Protein AF-A0A661FVZ6-F1 (afdb_monomer_lite)

pLDDT: mean 86.37, std 11.72, range [41.84, 95.62]

Secondary structure (DSSP, 8-state):
-PPP----S-EEPP-TTTSSHHHHHHHHHH-TTSEE------HHHHHHS-HHHH-

Foldseek 3Di:
DDDPDPDQPAEDDADPPQLDPVNVVVVCVVPVRYHRDYHDDDPVCCVPHDVVVVD

Structure (mmCIF, N/CA/C/O backbone):
data_AF-A0A661FVZ6-F1
#
_entry.id   AF-A0A661FVZ6-F1
#
loop_
_atom_site.group_PDB
_atom_site.id
_atom_site.type_symbol
_atom_site.label_atom_id
_atom_site.label_alt_id
_atom_site.label_comp_id
_atom_site.label_asym_id
_atom_site.label_entity_id
_atom_site.label_seq_id
_atom_site.pdbx_PDB_ins_code
_atom_site.Cartn_x
_atom_site.Cartn_y
_atom_site.Cartn_z
_atom_site.occupancy
_atom_site.B_iso_or_equiv
_atom_site.auth_seq_id
_atom_site.auth_comp_id
_atom_site.auth_asym_id
_atom_site.auth_atom_id
_atom_site.pdbx_PDB_model_num
ATOM 1 N N . MET A 1 1 ? -20.856 6.766 -13.185 1.00 41.84 1 MET A N 1
ATOM 2 C CA . MET A 1 1 ? -21.092 6.459 -11.758 1.00 41.84 1 MET A CA 1
ATOM 3 C C . MET A 1 1 ? -19.756 6.571 -11.020 1.00 41.84 1 MET A C 1
ATOM 5 O O . MET A 1 1 ? -18.951 5.659 -11.130 1.00 41.84 1 MET A O 1
ATOM 9 N N . LYS A 1 2 ? -19.435 7.716 -10.394 1.00 47.03 2 LYS A N 1
ATOM 10 C CA . LYS A 1 2 ? -18.198 7.854 -9.596 1.00 47.03 2 LYS A CA 1
ATOM 11 C C . LYS A 1 2 ? -18.442 7.188 -8.241 1.00 47.03 2 LYS A C 1
ATOM 13 O O . LYS A 1 2 ? -19.365 7.584 -7.537 1.00 47.03 2 LYS A O 1
ATOM 18 N N . SER A 1 3 ? -17.662 6.164 -7.916 1.00 58.53 3 SER A N 1
ATOM 19 C CA . SER A 1 3 ? -17.643 5.546 -6.590 1.00 58.53 3 SER A CA 1
ATOM 20 C C . SER A 1 3 ? -17.310 6.602 -5.523 1.00 58.53 3 SER A C 1
ATOM 22 O O . SER A 1 3 ? -16.490 7.487 -5.788 1.00 58.53 3 SER A O 1
ATOM 24 N N . PRO A 1 4 ? -17.940 6.563 -4.332 1.00 63.91 4 PRO A N 1
ATOM 25 C CA . PRO A 1 4 ? -17.640 7.518 -3.273 1.00 63.91 4 PRO A CA 1
ATOM 26 C C . PRO A 1 4 ? -16.169 7.372 -2.874 1.00 63.91 4 PRO A C 1
ATOM 28 O O . PRO A 1 4 ? -15.710 6.288 -2.510 1.00 63.91 4 PRO A O 1
ATOM 31 N N . ILE A 1 5 ? -15.410 8.462 -2.992 1.00 65.25 5 ILE A N 1
ATOM 32 C CA . ILE A 1 5 ? -13.984 8.473 -2.672 1.00 65.25 5 ILE A CA 1
ATOM 33 C C . ILE A 1 5 ? -13.870 8.418 -1.150 1.00 65.25 5 ILE A C 1
ATOM 35 O O . ILE A 1 5 ? -14.140 9.393 -0.454 1.00 65.25 5 ILE A O 1
ATOM 39 N N . ASN A 1 6 ? -13.528 7.244 -0.626 1.00 68.81 6 ASN A N 1
ATOM 40 C CA . ASN A 1 6 ? -13.371 7.031 0.804 1.00 68.81 6 ASN A CA 1
ATOM 41 C C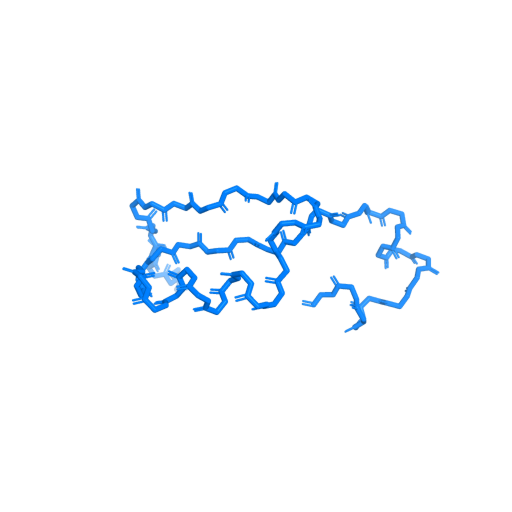 . ASN A 1 6 ? -12.017 7.620 1.237 1.00 68.81 6 ASN A C 1
ATOM 43 O O . ASN A 1 6 ? -10.959 6.996 1.083 1.00 68.81 6 ASN A O 1
ATOM 47 N N . TYR A 1 7 ? -12.037 8.876 1.688 1.00 71.31 7 TYR A N 1
ATOM 48 C CA . TYR A 1 7 ? -10.858 9.547 2.222 1.00 71.31 7 TYR A CA 1
ATOM 49 C C . TYR A 1 7 ? -10.584 9.011 3.625 1.00 71.31 7 TYR A C 1
ATOM 51 O O . TYR A 1 7 ? -11.247 9.365 4.599 1.00 71.31 7 TYR A O 1
ATOM 59 N N . SER A 1 8 ? -9.581 8.146 3.730 1.00 79.44 8 SER A N 1
ATOM 60 C CA . SER A 1 8 ? -8.999 7.785 5.016 1.00 79.44 8 SER A CA 1
ATOM 61 C C . SER A 1 8 ? -8.497 9.059 5.697 1.00 79.44 8 SER A C 1
ATOM 63 O O . SER A 1 8 ? -7.620 9.733 5.158 1.00 79.44 8 SER A O 1
ATOM 65 N N . ARG A 1 9 ? -9.042 9.384 6.875 1.00 87.00 9 ARG A N 1
ATOM 66 C CA . ARG A 1 9 ? -8.645 10.568 7.664 1.00 87.00 9 ARG A CA 1
ATOM 67 C C . ARG A 1 9 ? -7.171 10.544 8.078 1.00 87.00 9 ARG A C 1
ATOM 69 O O . ARG A 1 9 ? -6.610 11.588 8.380 1.00 87.00 9 ARG A O 1
ATOM 76 N N . ILE A 1 10 ? -6.581 9.350 8.126 1.00 90.81 10 ILE A N 1
ATOM 77 C CA . ILE A 1 10 ? -5.194 9.097 8.507 1.00 90.81 10 ILE A CA 1
ATOM 78 C C . ILE A 1 10 ? -4.583 8.126 7.493 1.00 90.81 10 ILE A C 1
ATOM 80 O O . ILE A 1 10 ? -5.228 7.158 7.072 1.00 90.81 10 ILE A O 1
ATOM 84 N N . SER A 1 11 ? -3.330 8.378 7.123 1.00 93.88 11 SER A N 1
ATOM 85 C CA . SER A 1 11 ? -2.528 7.490 6.285 1.00 93.88 11 SER A CA 1
ATOM 86 C C . SER A 1 11 ? -1.111 7.345 6.824 1.00 93.88 11 SER A C 1
ATOM 88 O O . SER A 1 11 ? -0.552 8.309 7.342 1.00 93.88 11 SER A O 1
ATOM 90 N N . VAL A 1 12 ? -0.520 6.168 6.643 1.00 93.00 12 VAL A N 1
ATOM 91 C CA . VAL A 1 12 ? 0.883 5.889 6.967 1.00 93.00 12 VAL A CA 1
ATOM 92 C C . VAL A 1 12 ? 1.723 6.065 5.713 1.00 93.00 12 VAL A C 1
ATOM 94 O O . VAL A 1 12 ? 1.418 5.447 4.697 1.00 93.00 12 VAL A O 1
ATOM 97 N N . ALA A 1 13 ? 2.761 6.898 5.782 1.00 93.75 13 ALA A N 1
ATOM 98 C CA . ALA A 1 13 ? 3.659 7.161 4.662 1.00 93.75 13 ALA A CA 1
ATOM 99 C C . ALA A 1 13 ? 4.406 5.892 4.200 1.00 93.75 13 ALA A C 1
ATOM 101 O O . ALA A 1 13 ? 4.710 5.040 5.035 1.00 93.75 13 ALA A O 1
ATOM 102 N N . PRO A 1 14 ? 4.735 5.768 2.901 1.00 93.44 14 PRO A N 1
ATOM 103 C CA . PRO A 1 14 ? 5.621 4.717 2.412 1.00 93.44 14 PRO A CA 1
ATOM 104 C C . PRO A 1 14 ? 7.045 4.948 2.934 1.00 93.44 14 PRO A C 1
ATOM 106 O O . PRO A 1 14 ? 7.595 6.042 2.808 1.00 93.44 14 PRO A O 1
ATOM 109 N N . MET A 1 15 ? 7.643 3.916 3.518 1.00 93.50 15 MET A N 1
ATOM 110 C CA . MET A 1 15 ? 8.981 3.953 4.117 1.00 93.50 15 MET A CA 1
ATOM 111 C C . MET A 1 15 ? 9.699 2.642 3.794 1.00 93.50 15 MET A C 1
ATOM 113 O O . MET A 1 15 ? 9.180 1.568 4.108 1.00 93.50 15 MET A O 1
ATOM 117 N N . MET A 1 16 ? 10.862 2.737 3.148 1.00 90.88 16 MET A N 1
ATOM 118 C CA . MET A 1 16 ? 11.722 1.587 2.842 1.00 90.88 16 MET A CA 1
ATOM 119 C C . MET A 1 16 ? 12.107 0.860 4.138 1.00 90.88 16 MET A C 1
ATOM 121 O O . MET A 1 16 ? 12.296 1.520 5.161 1.00 90.88 16 MET A O 1
ATOM 125 N N . ASP A 1 17 ? 12.150 -0.471 4.106 1.00 85.81 17 ASP A N 1
ATOM 126 C CA . ASP A 1 17 ? 12.470 -1.388 5.213 1.00 85.81 17 ASP A CA 1
ATOM 127 C C . ASP A 1 17 ? 11.506 -1.348 6.411 1.00 85.81 17 ASP A C 1
ATOM 129 O O . ASP A 1 17 ? 11.582 -2.191 7.304 1.00 85.81 17 ASP A O 1
ATOM 133 N N . TRP A 1 18 ? 10.576 -0.389 6.443 1.00 84.25 18 TRP A N 1
ATOM 134 C CA . TRP A 1 18 ? 9.657 -0.195 7.561 1.00 84.25 18 TRP A CA 1
ATOM 135 C C . TRP A 1 18 ? 8.220 -0.529 7.212 1.00 84.25 18 TRP A C 1
ATOM 137 O O . TRP A 1 18 ? 7.506 -1.106 8.019 1.00 84.25 18 TRP A O 1
ATOM 147 N N . THR A 1 19 ? 7.749 -0.139 6.028 1.00 89.88 19 THR A N 1
ATOM 148 C CA . THR A 1 19 ? 6.357 -0.388 5.611 1.00 89.88 19 THR A CA 1
ATOM 149 C C . THR A 1 19 ? 6.207 -1.737 4.924 1.00 89.88 19 THR A C 1
ATOM 151 O O . THR A 1 19 ? 5.509 -1.859 3.918 1.00 89.88 19 THR A O 1
ATOM 154 N N . ASP A 1 20 ? 6.836 -2.764 5.493 1.00 89.25 20 ASP A N 1
ATOM 155 C CA . ASP A 1 20 ? 6.792 -4.144 5.022 1.00 89.25 20 ASP A CA 1
ATOM 156 C C . ASP A 1 20 ? 5.440 -4.822 5.350 1.00 89.25 20 ASP A C 1
ATOM 158 O O . ASP A 1 20 ? 4.526 -4.234 5.940 1.00 89.25 20 ASP A O 1
ATOM 162 N N . ARG A 1 21 ? 5.273 -6.087 4.946 1.00 89.25 21 ARG A N 1
ATOM 163 C CA . ARG A 1 21 ? 4.035 -6.850 5.187 1.00 89.25 21 ARG A CA 1
ATOM 164 C C . ARG A 1 21 ? 3.709 -6.979 6.682 1.00 89.25 21 ARG A C 1
ATOM 166 O O . ARG A 1 21 ? 2.539 -6.851 7.049 1.00 89.25 21 ARG A O 1
ATOM 173 N N . HIS A 1 22 ? 4.704 -7.238 7.523 1.00 93.62 22 HIS A N 1
ATOM 174 C CA . HIS A 1 22 ? 4.541 -7.447 8.959 1.00 93.62 22 HIS A CA 1
ATOM 175 C C . HIS A 1 22 ? 4.207 -6.144 9.681 1.00 93.62 22 HIS A C 1
ATOM 177 O O . HIS A 1 22 ? 3.244 -6.111 10.453 1.00 93.62 22 HIS A O 1
ATOM 183 N N . CYS A 1 23 ? 4.914 -5.052 9.379 1.00 92.94 23 CYS A N 1
ATOM 184 C CA . CYS A 1 23 ? 4.601 -3.751 9.961 1.00 92.94 23 CYS A CA 1
ATOM 185 C C . CYS A 1 23 ? 3.193 -3.277 9.576 1.00 92.94 23 CYS A C 1
ATOM 187 O O . CYS A 1 23 ? 2.417 -2.861 10.441 1.00 92.94 23 CYS A O 1
ATOM 189 N N . ARG A 1 24 ? 2.788 -3.432 8.307 1.00 94.00 24 ARG A N 1
ATOM 190 C CA . ARG A 1 24 ? 1.418 -3.091 7.880 1.00 94.00 24 ARG A CA 1
ATOM 191 C C . ARG A 1 24 ? 0.359 -3.947 8.573 1.00 94.00 24 ARG A C 1
ATOM 193 O O . ARG A 1 24 ? -0.714 -3.432 8.886 1.00 94.00 24 ARG A O 1
ATOM 200 N N . TYR A 1 25 ? 0.638 -5.226 8.829 1.00 95.25 25 TYR A N 1
ATOM 201 C CA . TYR A 1 25 ? -0.268 -6.081 9.598 1.00 95.25 25 TYR A CA 1
ATOM 202 C C . TYR A 1 25 ? -0.440 -5.560 11.029 1.00 95.25 25 TYR A C 1
ATOM 204 O O . TYR A 1 25 ? -1.568 -5.346 11.473 1.00 95.25 25 TYR A O 1
ATOM 212 N N . PHE A 1 26 ? 0.664 -5.262 11.714 1.00 95.00 26 PHE A N 1
ATOM 213 C CA . PHE A 1 26 ? 0.633 -4.676 13.053 1.00 95.00 26 PHE A CA 1
ATOM 214 C C . PHE A 1 26 ? -0.132 -3.342 13.083 1.00 95.00 26 PHE A C 1
ATOM 216 O O . PHE A 1 26 ? -1.039 -3.154 13.895 1.00 95.00 26 PHE A O 1
ATOM 223 N N . MET A 1 27 ? 0.151 -2.442 12.141 1.00 93.56 27 MET A N 1
ATOM 224 C CA . MET A 1 27 ? -0.556 -1.165 12.020 1.00 93.56 27 MET A CA 1
ATOM 225 C C . MET A 1 27 ? -2.049 -1.338 11.735 1.00 93.56 27 MET A C 1
ATOM 227 O O . MET A 1 27 ? -2.849 -0.524 12.194 1.00 93.56 27 MET A O 1
ATOM 231 N N . ARG A 1 28 ? -2.449 -2.394 11.015 1.00 94.00 28 ARG A N 1
ATOM 232 C CA . ARG A 1 28 ? -3.864 -2.690 10.767 1.00 94.00 28 ARG A CA 1
ATOM 233 C C . ARG A 1 28 ? -4.594 -3.125 12.036 1.00 94.00 28 ARG A C 1
ATOM 235 O O . ARG A 1 28 ? -5.761 -2.773 12.187 1.00 94.00 28 ARG A O 1
ATOM 242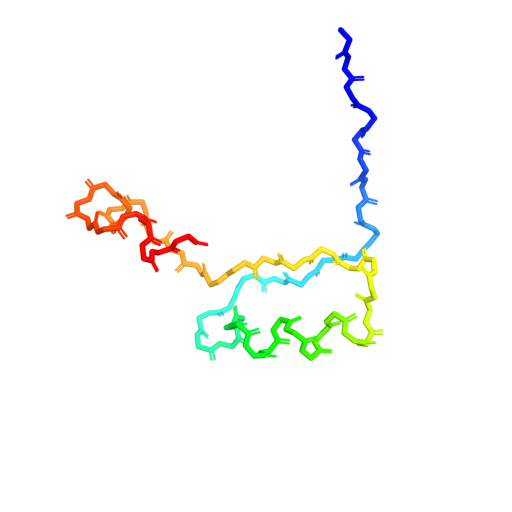 N N . LEU A 1 29 ? -3.921 -3.851 12.930 1.00 95.62 29 LEU A N 1
ATOM 243 C CA . LEU A 1 29 ? -4.473 -4.193 14.244 1.00 95.62 29 LEU A CA 1
ATOM 244 C C . LEU A 1 29 ? -4.667 -2.940 15.109 1.00 95.62 29 LEU A C 1
ATOM 246 O O . LEU A 1 29 ? -5.665 -2.838 15.815 1.00 95.62 29 LEU A O 1
ATOM 250 N N . LEU A 1 30 ? -3.750 -1.972 15.019 1.00 94.38 30 LEU A N 1
ATOM 251 C CA . LEU A 1 30 ? -3.824 -0.727 15.787 1.00 94.38 30 LEU A CA 1
ATOM 252 C C . LEU A 1 30 ? -4.841 0.277 15.215 1.00 94.38 30 LEU A C 1
ATOM 254 O O . LEU A 1 30 ? -5.549 0.947 15.963 1.00 94.38 30 LEU A O 1
ATOM 258 N N . SER A 1 31 ? -4.916 0.401 13.889 1.00 93.00 31 SER A N 1
ATOM 259 C CA . SER A 1 31 ? -5.824 1.320 13.200 1.00 93.00 31 SER A CA 1
ATOM 260 C C . SER A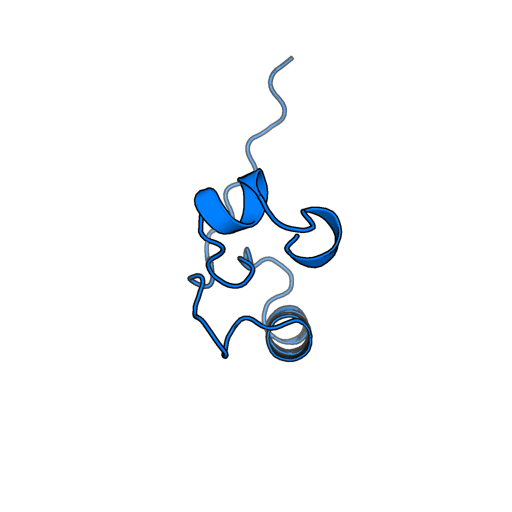 1 31 ? -6.464 0.652 11.973 1.00 93.00 31 SER A C 1
ATOM 262 O O . SER A 1 31 ? -5.920 0.711 10.866 1.00 93.00 31 SER A O 1
ATOM 264 N N . PRO A 1 32 ? -7.657 0.046 12.130 1.00 91.75 32 PRO A N 1
ATOM 265 C CA . PRO A 1 32 ? -8.321 -0.707 11.061 1.00 91.75 32 PRO A CA 1
ATOM 266 C C . PRO A 1 32 ? -8.702 0.129 9.832 1.00 91.75 32 PRO A C 1
ATOM 268 O O . PRO A 1 32 ? -8.803 -0.403 8.726 1.00 91.75 32 PRO A O 1
ATOM 271 N N . HIS A 1 33 ? -8.915 1.433 10.028 1.00 91.25 33 HIS A N 1
ATOM 272 C CA . HIS A 1 33 ? -9.385 2.367 9.000 1.00 91.25 33 HIS A CA 1
ATOM 273 C C . HIS A 1 33 ? -8.284 3.285 8.447 1.00 91.25 33 HIS A C 1
ATOM 275 O O . HIS A 1 33 ? -8.561 4.109 7.570 1.00 91.25 33 HIS A O 1
ATOM 281 N N . ALA A 1 34 ? -7.045 3.174 8.941 1.00 92.56 34 ALA A N 1
ATOM 282 C CA . ALA A 1 34 ? -5.926 3.920 8.380 1.00 92.56 34 ALA A CA 1
ATOM 283 C C . ALA A 1 34 ? -5.552 3.375 6.996 1.00 92.56 34 ALA A C 1
ATOM 285 O O . ALA A 1 34 ? -5.531 2.163 6.760 1.00 92.56 34 ALA A O 1
ATOM 286 N N . ARG A 1 35 ? -5.212 4.276 6.071 1.00 93.56 35 ARG A N 1
ATOM 287 C CA . ARG A 1 35 ? -4.652 3.883 4.773 1.00 93.56 35 ARG A CA 1
ATOM 288 C C . ARG A 1 35 ? -3.170 3.571 4.934 1.00 93.56 35 ARG A C 1
ATOM 290 O O . ARG A 1 35 ? -2.411 4.405 5.416 1.00 93.56 35 ARG A O 1
ATOM 297 N N . LEU A 1 36 ? -2.766 2.380 4.507 1.00 93.44 36 LEU A N 1
ATOM 298 C CA . LEU A 1 36 ? -1.386 1.909 4.587 1.00 93.44 36 LEU A CA 1
ATOM 299 C C . LEU A 1 36 ? -0.819 1.825 3.174 1.00 93.44 36 LEU A C 1
ATOM 301 O O . LEU A 1 36 ? -1.396 1.132 2.333 1.00 93.44 36 LEU A O 1
ATOM 305 N N . TYR A 1 37 ? 0.281 2.525 2.919 1.00 92.62 37 TYR A N 1
ATOM 306 C CA . TYR A 1 37 ? 1.043 2.369 1.684 1.00 92.62 37 TYR A CA 1
ATOM 307 C C . TYR A 1 37 ? 2.083 1.255 1.844 1.00 92.62 37 TYR A C 1
ATOM 309 O O . TYR A 1 37 ? 2.527 0.958 2.954 1.00 92.62 37 TYR A O 1
ATOM 317 N N . THR A 1 38 ? 2.416 0.599 0.735 1.00 91.50 38 THR A N 1
ATOM 318 C CA . THR A 1 38 ? 3.548 -0.327 0.658 1.00 91.50 38 THR A CA 1
ATOM 319 C C . THR A 1 38 ? 4.860 0.451 0.625 1.00 91.50 38 THR A C 1
ATOM 321 O O . THR A 1 38 ? 4.862 1.680 0.525 1.00 91.50 38 THR A O 1
ATOM 324 N N . GLU A 1 39 ? 5.978 -0.266 0.667 1.0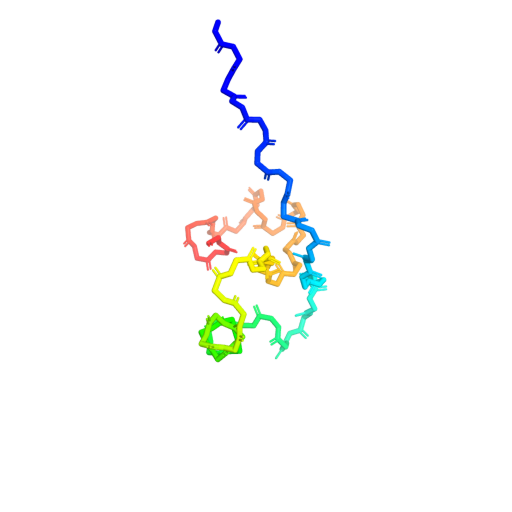0 92.94 39 GLU A N 1
ATOM 325 C CA . GLU A 1 39 ? 7.291 0.332 0.454 1.00 92.94 39 GLU A CA 1
ATOM 326 C C . GLU A 1 39 ? 7.354 1.086 -0.880 1.00 92.94 39 GLU A C 1
ATOM 328 O O . GLU A 1 39 ? 6.647 0.771 -1.843 1.00 92.94 39 GLU A O 1
ATOM 333 N N . MET A 1 40 ? 8.209 2.109 -0.929 1.00 92.31 40 MET A N 1
ATOM 334 C CA . MET A 1 40 ? 8.436 2.867 -2.151 1.00 92.31 40 MET A CA 1
ATOM 335 C C . MET A 1 40 ? 9.107 1.971 -3.197 1.00 92.31 40 MET A C 1
ATOM 337 O O . MET A 1 40 ? 10.251 1.559 -3.025 1.00 92.31 40 MET A O 1
ATOM 341 N N . VAL A 1 41 ? 8.420 1.739 -4.316 1.00 90.31 41 VAL A N 1
ATOM 342 C CA . VAL A 1 41 ? 8.972 1.031 -5.477 1.00 90.31 41 VAL A CA 1
ATOM 343 C C . VAL A 1 41 ? 9.251 2.029 -6.593 1.00 90.31 41 VAL A C 1
ATOM 345 O O . VAL A 1 41 ? 8.399 2.845 -6.948 1.00 90.31 41 VAL A O 1
ATOM 348 N N . THR A 1 42 ? 10.452 1.974 -7.167 1.00 91.50 42 THR A N 1
ATOM 349 C CA . THR A 1 42 ? 10.820 2.863 -8.273 1.00 91.50 42 THR A CA 1
ATOM 350 C C . THR A 1 42 ? 10.126 2.444 -9.570 1.00 91.50 42 THR A C 1
ATOM 352 O O . THR A 1 42 ? 9.962 1.260 -9.865 1.00 91.50 42 THR A O 1
ATOM 355 N N . ALA A 1 43 ? 9.767 3.422 -10.404 1.00 92.88 43 ALA A N 1
ATOM 356 C CA . ALA A 1 43 ? 9.131 3.151 -11.695 1.00 92.88 43 ALA A CA 1
ATOM 357 C C . ALA A 1 43 ? 10.000 2.260 -12.605 1.00 92.88 43 ALA A C 1
ATOM 359 O O . ALA A 1 43 ? 9.482 1.417 -13.333 1.00 92.88 43 ALA A O 1
ATOM 360 N N . ALA A 1 44 ? 11.328 2.410 -12.538 1.00 91.38 44 ALA A N 1
ATOM 361 C CA . ALA A 1 44 ? 12.258 1.578 -13.295 1.00 91.38 44 ALA A CA 1
ATOM 362 C C . ALA A 1 44 ? 12.232 0.109 -12.841 1.00 91.38 44 ALA A C 1
ATOM 364 O O . ALA A 1 44 ? 12.286 -0.771 -13.700 1.00 91.38 44 ALA A O 1
ATOM 365 N N . ALA A 1 45 ? 12.108 -0.150 -11.533 1.00 89.75 45 ALA A N 1
ATOM 366 C CA . ALA A 1 45 ? 11.986 -1.502 -10.992 1.00 89.75 45 ALA A CA 1
ATOM 367 C C . ALA A 1 45 ? 10.665 -2.161 -11.408 1.00 89.75 45 ALA A C 1
ATOM 369 O O . ALA A 1 45 ? 10.668 -3.328 -11.779 1.00 89.75 45 ALA A O 1
ATOM 370 N N . LEU A 1 46 ? 9.560 -1.408 -11.447 1.00 89.81 46 LEU A N 1
ATOM 371 C CA . LEU A 1 46 ? 8.285 -1.916 -11.971 1.00 89.81 46 LEU A CA 1
ATOM 372 C C . LEU A 1 46 ? 8.330 -2.193 -13.479 1.00 89.81 46 LEU A C 1
ATOM 374 O O . LEU A 1 46 ? 7.684 -3.125 -13.945 1.00 89.81 46 LEU A O 1
ATOM 378 N N . LYS A 1 47 ? 9.068 -1.381 -14.248 1.00 92.12 47 LYS A N 1
ATOM 379 C CA . LYS A 1 47 ? 9.149 -1.511 -15.711 1.00 92.12 47 LYS A CA 1
ATOM 380 C C . LYS A 1 47 ? 10.039 -2.671 -16.168 1.00 92.12 47 LYS A C 1
ATOM 382 O O . LYS A 1 47 ? 9.737 -3.283 -17.186 1.00 92.12 47 LYS A O 1
ATOM 387 N N . HIS A 1 48 ? 11.146 -2.924 -15.471 1.00 92.19 48 HIS A N 1
ATOM 388 C CA . HIS A 1 48 ? 12.156 -3.904 -15.900 1.00 92.19 48 HIS A CA 1
ATOM 389 C C . HIS A 1 48 ? 12.272 -5.118 -14.968 1.00 92.19 48 HIS A C 1
ATOM 391 O O . HIS A 1 48 ? 12.962 -6.074 -15.311 1.00 92.19 48 HIS A O 1
ATOM 397 N N . GLY A 1 49 ? 11.645 -5.077 -13.792 1.00 86.56 49 GLY A N 1
ATOM 398 C CA . GLY A 1 49 ? 11.606 -6.174 -12.829 1.00 86.56 49 GLY A CA 1
ATOM 399 C C . GLY A 1 49 ? 10.265 -6.907 -12.819 1.00 86.56 49 GLY A C 1
ATOM 400 O O . GLY A 1 49 ? 9.367 -6.631 -13.612 1.00 86.56 49 GLY A O 1
ATOM 401 N N . ASP A 1 50 ? 10.130 -7.850 -11.889 1.00 87.94 50 ASP A N 1
ATOM 402 C CA . ASP A 1 50 ? 8.893 -8.600 -11.678 1.00 87.94 50 ASP A CA 1
ATOM 403 C C . ASP A 1 50 ? 7.890 -7.770 -10.861 1.00 87.94 50 ASP A C 1
ATOM 405 O O . ASP A 1 50 ? 7.992 -7.652 -9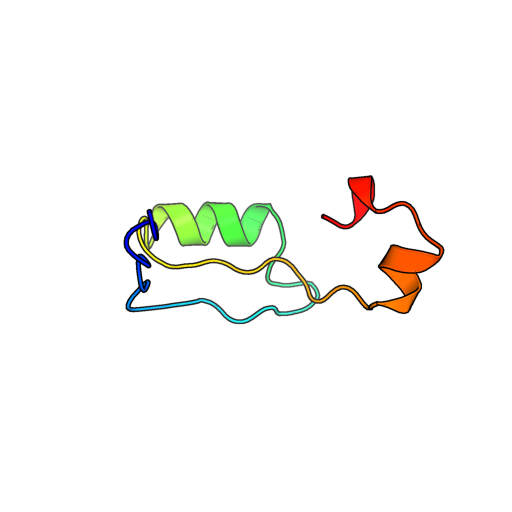.637 1.00 87.94 50 ASP A O 1
ATOM 409 N N . SER A 1 51 ? 6.911 -7.182 -11.547 1.00 83.56 51 SER A N 1
ATOM 410 C CA . SER A 1 51 ? 5.881 -6.341 -10.932 1.00 83.56 51 SER A CA 1
ATOM 411 C C . SER A 1 51 ? 5.000 -7.097 -9.934 1.00 83.56 51 SER A C 1
ATOM 413 O O . SER A 1 51 ? 4.556 -6.486 -8.965 1.00 83.56 51 SER A O 1
ATOM 415 N N . ALA A 1 52 ? 4.796 -8.409 -10.108 1.00 83.00 52 ALA A N 1
ATOM 416 C CA . ALA A 1 52 ? 3.996 -9.222 -9.190 1.00 83.0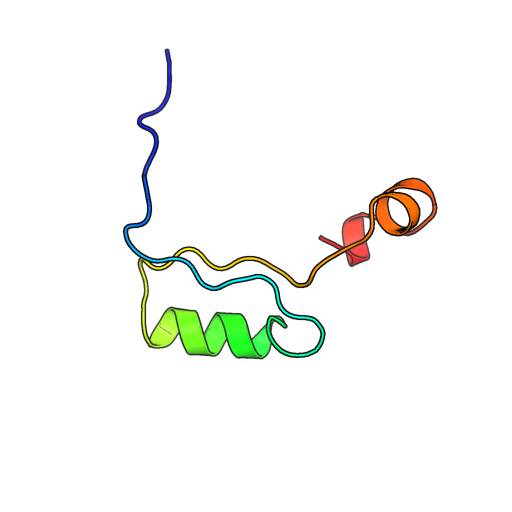0 52 ALA A CA 1
ATOM 417 C C . ALA A 1 52 ? 4.710 -9.470 -7.855 1.00 83.00 52 ALA A C 1
ATOM 419 O O . ALA A 1 52 ? 4.067 -9.732 -6.842 1.00 83.00 52 ALA A O 1
ATOM 420 N N . ARG A 1 53 ? 6.044 -9.380 -7.843 1.00 80.75 53 ARG A N 1
ATOM 421 C CA . ARG A 1 53 ? 6.846 -9.459 -6.618 1.00 80.75 53 ARG A CA 1
ATOM 422 C C . ARG A 1 53 ? 6.945 -8.109 -5.896 1.00 80.75 53 ARG A C 1
ATOM 424 O O . ARG A 1 53 ? 7.187 -8.087 -4.691 1.00 80.75 53 ARG A O 1
ATOM 431 N N . LEU A 1 54 ? 6.816 -7.003 -6.626 1.00 79.75 54 LEU A N 1
ATOM 432 C CA . LEU A 1 54 ? 7.016 -5.644 -6.111 1.00 79.75 54 LEU A CA 1
ATOM 433 C C . LEU A 1 54 ? 5.728 -4.971 -5.600 1.00 79.75 54 LEU A C 1
ATOM 435 O O . LEU A 1 54 ? 5.825 -3.955 -4.913 1.00 79.75 54 LEU A O 1
ATOM 439 N N . LEU A 1 55 ? 4.548 -5.504 -5.927 1.00 74.56 55 LEU A N 1
ATOM 440 C CA . LEU A 1 55 ? 3.230 -4.974 -5.544 1.00 74.56 55 LEU A CA 1
ATOM 441 C C . LEU A 1 55 ? 2.507 -5.922 -4.577 1.00 74.56 55 LEU A C 1
ATOM 443 O O . LEU A 1 55 ? 1.860 -5.408 -3.633 1.00 74.56 55 LEU A O 1
#

Radius of gyration: 13.59 Å; chains: 1; bounding box: 34×20×32 Å

Sequence (55 aa):
MKSPINYSRISVAPMMDWTDRHCRYFMRLLSPHARLYTEMVTAAALKHGDSARLL